Protein AF-A0A822GQZ0-F1 (afdb_monomer)

Nearest PDB structures (foldseek):
  7wig-assembly1_R  TM=5.825E-01  e=6.369E-01  Homo sapiens
  8hn1-assembly1_A  TM=5.853E-01  e=6.693E+00  Homo sapiens
  5lbm-assembly1_D  TM=5.606E-01  e=9.905E+00  Escherichia coli O157:H7

Sequence (138 aa):
MVFYCFAIILYPCDGTQWDYTSNLCGFGACYLLFDKVLGTFDWAFNNGLPMVVNALANVALIIRVVRQKRRLQQSLTWRQQRRMTVQLLAISSLYIIAWSPCLIVGLVQILGYPTFLAQIQTDFFLDLIYVVCLFLPW

Structure (mmCIF, N/CA/C/O backbone):
data_AF-A0A822GQZ0-F1
#
_entry.id   AF-A0A822GQZ0-F1
#
loop_
_atom_site.group_PDB
_atom_site.id
_atom_site.type_symbol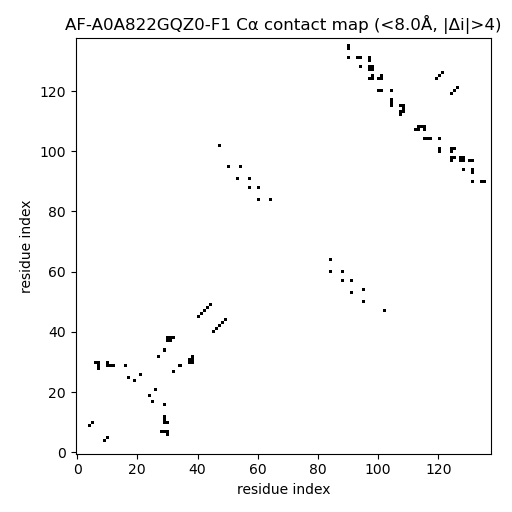
_atom_site.label_atom_id
_atom_site.label_alt_id
_atom_site.label_comp_id
_atom_site.label_asym_id
_atom_site.label_entity_id
_atom_site.label_seq_id
_atom_site.pdbx_PDB_ins_code
_atom_site.Cartn_x
_atom_site.Cartn_y
_atom_site.Cartn_z
_atom_site.occupancy
_atom_site.B_iso_or_equiv
_atom_site.auth_seq_id
_atom_site.auth_comp_id
_atom_site.auth_asym_id
_atom_site.auth_atom_id
_atom_site.pdbx_PDB_model_num
ATOM 1 N N . MET A 1 1 ? -5.867 -11.523 -6.607 1.00 62.81 1 MET A N 1
ATOM 2 C CA . MET A 1 1 ? -5.614 -12.941 -6.969 1.00 62.81 1 MET A CA 1
ATOM 3 C C . MET A 1 1 ? -5.867 -13.217 -8.446 1.00 62.81 1 MET A C 1
ATOM 5 O O . MET A 1 1 ? -4.904 -13.508 -9.131 1.00 62.81 1 MET A O 1
ATOM 9 N N . VAL A 1 2 ? -7.089 -13.050 -8.977 1.00 77.06 2 VAL A N 1
ATOM 10 C CA . VAL A 1 2 ? -7.368 -13.290 -10.416 1.00 77.06 2 VAL A CA 1
ATOM 11 C C . VAL A 1 2 ? -6.493 -12.429 -11.338 1.00 77.06 2 VAL A C 1
ATOM 13 O O . VAL A 1 2 ? -5.910 -12.951 -12.277 1.00 77.06 2 VAL A O 1
ATOM 16 N N . PHE A 1 3 ? -6.319 -11.141 -11.018 1.00 76.94 3 PHE A N 1
ATOM 17 C CA . PHE A 1 3 ? -5.411 -10.243 -11.744 1.00 76.94 3 PHE A CA 1
ATOM 18 C C . PHE A 1 3 ? -3.984 -10.807 -11.858 1.00 76.94 3 PHE A C 1
ATOM 20 O O . PHE A 1 3 ? -3.440 -10.871 -12.953 1.00 76.94 3 PHE A O 1
ATOM 27 N N . TYR A 1 4 ? -3.421 -11.303 -10.753 1.00 75.19 4 TYR A N 1
ATOM 28 C CA . TYR A 1 4 ? -2.075 -11.877 -10.730 1.00 75.19 4 TYR A CA 1
ATOM 29 C C . TYR A 1 4 ? -1.964 -13.159 -11.557 1.00 75.19 4 TYR A C 1
ATOM 31 O O . TYR A 1 4 ? -0.955 -13.351 -12.222 1.00 75.19 4 TYR A O 1
ATOM 39 N N . CYS A 1 5 ? -2.995 -14.013 -11.593 1.00 76.50 5 CYS A N 1
ATOM 40 C CA . CYS A 1 5 ? -2.978 -15.198 -12.457 1.00 76.50 5 CYS A CA 1
ATOM 41 C C . CYS A 1 5 ? -2.841 -14.817 -13.937 1.00 76.50 5 CYS A C 1
ATOM 43 O O . CYS A 1 5 ? -2.054 -15.427 -14.650 1.00 76.50 5 CYS A O 1
ATOM 45 N N . PHE A 1 6 ? -3.561 -13.788 -14.391 1.00 76.00 6 PHE A N 1
ATOM 46 C CA . PHE A 1 6 ? -3.452 -13.313 -15.772 1.00 76.00 6 PHE A CA 1
ATOM 47 C C . PHE A 1 6 ? -2.124 -12.586 -16.017 1.00 76.00 6 PHE A C 1
ATOM 49 O O . PHE A 1 6 ? -1.425 -12.899 -16.976 1.00 76.00 6 PHE A O 1
ATOM 56 N N . ALA A 1 7 ? -1.749 -11.662 -15.134 1.00 74.62 7 ALA A N 1
ATOM 57 C CA . ALA A 1 7 ? -0.563 -10.826 -15.301 1.00 74.62 7 ALA A CA 1
ATOM 58 C C . ALA A 1 7 ? 0.760 -11.607 -15.195 1.00 74.62 7 ALA A C 1
ATOM 60 O O . ALA A 1 7 ? 1.745 -11.208 -15.802 1.00 74.62 7 ALA A O 1
ATOM 61 N N . ILE A 1 8 ? 0.798 -12.715 -14.447 1.00 75.00 8 ILE A N 1
ATOM 62 C CA . ILE A 1 8 ? 2.013 -13.527 -14.277 1.00 75.00 8 ILE A CA 1
ATOM 63 C C . ILE A 1 8 ? 2.106 -14.634 -15.335 1.00 75.00 8 ILE A C 1
ATOM 65 O O . ILE A 1 8 ? 3.195 -14.900 -15.828 1.00 75.00 8 ILE A O 1
ATOM 69 N N . ILE A 1 9 ? 0.991 -15.288 -15.690 1.00 72.19 9 ILE A N 1
ATOM 70 C CA . ILE A 1 9 ? 1.019 -16.463 -16.583 1.00 72.19 9 ILE A CA 1
ATOM 71 C C . ILE A 1 9 ? 0.988 -16.057 -18.060 1.00 72.19 9 ILE A C 1
ATOM 73 O O . ILE A 1 9 ? 1.613 -16.715 -18.887 1.00 72.19 9 ILE A O 1
ATOM 77 N N . LEU A 1 10 ? 0.240 -15.007 -18.410 1.00 70.38 10 LEU A N 1
ATOM 78 C CA . LEU A 1 10 ? -0.000 -14.639 -19.811 1.00 70.38 10 LEU A CA 1
ATOM 79 C C . LEU A 1 10 ? 0.893 -13.500 -20.304 1.00 70.38 10 LEU A C 1
ATOM 81 O O . LEU 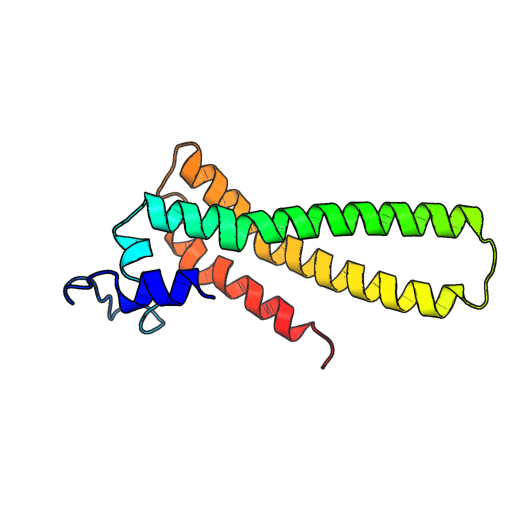A 1 10 ? 0.953 -13.269 -21.510 1.00 70.38 10 LEU A O 1
ATOM 85 N N . TYR A 1 11 ? 1.564 -12.776 -19.404 1.00 73.62 11 TYR A N 1
ATOM 86 C CA . TYR A 1 11 ? 2.469 -11.709 -19.812 1.00 73.62 11 TYR A CA 1
ATOM 87 C C . TYR A 1 11 ? 3.799 -12.312 -20.293 1.00 73.62 11 TYR A C 1
ATOM 89 O O . TYR A 1 11 ? 4.412 -13.082 -19.550 1.00 73.62 11 TYR A O 1
ATOM 97 N N . PRO A 1 12 ? 4.255 -12.001 -21.519 1.00 70.69 12 PRO A N 1
ATOM 98 C CA . PRO A 1 12 ? 5.454 -12.609 -22.077 1.00 70.69 12 PRO A CA 1
ATOM 99 C C . PRO A 1 12 ? 6.700 -12.166 -21.299 1.00 70.69 12 PRO A C 1
ATOM 101 O O . PRO A 1 12 ? 6.951 -10.976 -21.116 1.00 70.69 12 PRO A O 1
ATOM 104 N N . CYS A 1 13 ? 7.485 -13.145 -20.852 1.00 71.06 13 CYS A N 1
ATOM 105 C CA . CYS A 1 13 ? 8.805 -12.952 -20.263 1.00 71.06 13 CYS A CA 1
ATOM 106 C C . CYS A 1 13 ? 9.842 -13.622 -21.170 1.00 71.06 13 CYS A C 1
ATOM 108 O O . CYS A 1 13 ? 9.922 -14.848 -21.202 1.00 71.06 13 CYS A O 1
ATOM 110 N N . ASP A 1 14 ? 10.679 -12.842 -21.851 1.00 68.31 14 ASP A N 1
ATOM 111 C CA . ASP A 1 14 ? 11.680 -13.371 -22.796 1.00 68.31 14 ASP A CA 1
ATOM 112 C C . ASP A 1 14 ? 12.982 -13.859 -22.119 1.00 68.31 14 ASP A C 1
ATOM 114 O O . ASP A 1 14 ? 14.001 -14.064 -22.775 1.00 68.31 14 ASP A O 1
ATOM 118 N N . GLY A 1 15 ? 12.997 -14.017 -20.790 1.00 66.44 15 GLY A N 1
ATOM 119 C CA . GLY A 1 15 ? 14.142 -14.538 -20.022 1.00 66.44 15 GLY A CA 1
ATOM 120 C C . GLY A 1 15 ? 15.357 -13.603 -19.905 1.00 66.44 15 GLY A C 1
ATOM 121 O O . GLY A 1 15 ? 16.184 -13.782 -19.017 1.00 66.44 15 GLY A O 1
ATOM 122 N N . THR A 1 16 ? 15.443 -12.549 -20.721 1.00 65.75 16 THR A N 1
ATOM 123 C CA . THR A 1 16 ? 16.480 -11.495 -20.652 1.00 65.75 16 THR A CA 1
ATOM 124 C C . THR A 1 16 ? 16.325 -10.551 -19.455 1.00 65.75 16 THR A C 1
ATOM 126 O O . THR A 1 16 ? 17.178 -9.704 -19.211 1.00 65.75 16 THR A O 1
ATOM 129 N N . GLN A 1 17 ? 15.223 -10.688 -18.721 1.00 66.06 17 GLN A N 1
ATOM 130 C CA . GLN A 1 17 ? 14.766 -9.764 -17.680 1.00 66.06 17 GLN A CA 1
ATOM 131 C C . GLN A 1 17 ? 14.911 -10.343 -16.272 1.00 66.06 17 GLN A C 1
ATOM 133 O O . GLN A 1 17 ? 14.429 -9.766 -15.300 1.00 66.06 17 GLN A O 1
ATOM 138 N N . TRP A 1 18 ? 15.536 -11.513 -16.167 1.00 67.88 18 TRP A N 1
ATOM 139 C CA . TRP A 1 18 ? 15.776 -12.175 -14.899 1.00 67.88 18 TRP A CA 1
ATOM 140 C C . TRP A 1 18 ? 17.015 -11.584 -14.242 1.00 67.88 18 TRP A C 1
ATOM 142 O O . TRP A 1 18 ? 18.139 -11.776 -14.704 1.00 67.88 18 TRP A O 1
ATOM 152 N N . ASP A 1 19 ? 16.792 -10.859 -13.153 1.00 66.56 19 ASP A N 1
ATOM 153 C CA . ASP A 1 19 ? 17.866 -10.392 -12.295 1.00 66.56 19 ASP A CA 1
ATOM 154 C C . ASP A 1 19 ? 18.225 -11.476 -11.269 1.00 66.56 19 ASP A C 1
ATOM 156 O O . ASP A 1 19 ? 17.491 -11.734 -10.316 1.00 66.56 19 ASP A O 1
ATOM 160 N N . TYR A 1 20 ? 19.374 -12.117 -11.484 1.00 69.81 20 TYR A N 1
ATOM 161 C CA . TYR A 1 20 ? 19.935 -13.133 -10.590 1.00 69.81 20 TYR A CA 1
ATOM 162 C C . TYR A 1 20 ? 20.720 -12.542 -9.410 1.00 69.81 20 TYR A C 1
ATOM 164 O O . TYR A 1 20 ? 21.223 -13.297 -8.579 1.00 69.81 20 TYR A O 1
ATOM 172 N N . THR A 1 21 ? 20.863 -11.215 -9.344 1.00 70.06 21 THR A N 1
ATOM 173 C CA . THR A 1 21 ? 21.531 -10.516 -8.233 1.00 70.06 21 THR A CA 1
ATOM 174 C C . THR A 1 21 ? 20.560 -10.067 -7.143 1.00 70.06 21 THR A C 1
ATOM 176 O O . THR A 1 21 ? 20.987 -9.706 -6.049 1.00 70.06 21 THR A O 1
ATOM 179 N N . SER A 1 22 ? 19.257 -10.142 -7.418 1.00 65.44 22 SER A N 1
ATOM 180 C CA . SER A 1 22 ? 18.200 -9.870 -6.451 1.00 65.44 22 SER A CA 1
ATOM 181 C C . SER A 1 22 ? 18.169 -10.917 -5.329 1.00 65.44 22 SER A C 1
ATOM 183 O O . SER A 1 22 ? 18.384 -12.109 -5.551 1.00 65.44 22 SER A O 1
ATOM 185 N N . ASN A 1 23 ? 17.828 -10.482 -4.111 1.00 61.09 23 ASN A N 1
ATOM 186 C CA . ASN A 1 23 ? 17.772 -11.345 -2.920 1.00 61.09 23 ASN A CA 1
ATOM 187 C C . ASN A 1 23 ? 16.690 -12.442 -2.994 1.00 61.09 23 ASN A C 1
ATOM 189 O O . ASN A 1 23 ? 16.696 -13.375 -2.191 1.00 61.09 23 ASN A O 1
ATOM 193 N N . LEU A 1 24 ? 15.755 -12.337 -3.942 1.00 62.41 24 LEU A N 1
ATOM 194 C CA . LEU A 1 24 ? 14.633 -13.252 -4.127 1.00 62.41 24 LEU A CA 1
ATOM 195 C C . LEU A 1 24 ? 14.471 -13.605 -5.612 1.00 62.41 24 LEU A C 1
ATOM 197 O O . LEU A 1 24 ? 14.431 -12.730 -6.477 1.00 62.41 24 LEU A O 1
ATOM 201 N N . CYS A 1 25 ? 14.316 -14.897 -5.915 1.00 61.41 25 CYS A N 1
ATOM 202 C CA . CYS A 1 25 ? 13.923 -15.333 -7.255 1.00 61.41 25 CYS A CA 1
ATOM 203 C C . CYS A 1 25 ? 12.499 -14.850 -7.560 1.00 61.41 25 CYS A C 1
ATOM 205 O O . CYS A 1 25 ? 11.570 -15.143 -6.810 1.00 61.41 25 CYS A O 1
ATOM 207 N N . GLY A 1 26 ? 12.327 -14.132 -8.674 1.00 63.06 26 GLY A N 1
ATOM 208 C CA . GLY A 1 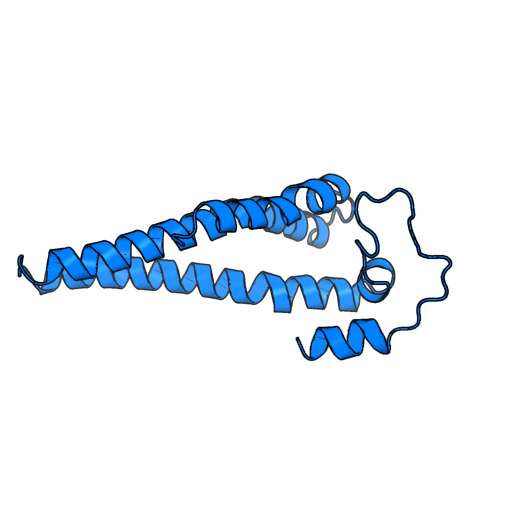26 ? 11.028 -13.586 -9.081 1.00 63.06 26 GLY A CA 1
ATOM 209 C C . GLY A 1 26 ? 10.610 -12.319 -8.329 1.00 63.06 26 GLY A C 1
ATOM 210 O O . GLY A 1 26 ? 9.422 -12.013 -8.289 1.00 63.06 26 GLY A O 1
ATOM 211 N N . PHE A 1 27 ? 11.566 -11.588 -7.745 1.00 59.75 27 PHE A N 1
ATOM 212 C CA . PHE A 1 27 ? 11.316 -10.354 -6.990 1.00 59.75 27 PHE A CA 1
ATOM 213 C C . PHE A 1 27 ? 10.510 -9.300 -7.770 1.00 59.75 27 PHE A C 1
ATOM 215 O O . PHE A 1 27 ? 9.659 -8.623 -7.201 1.00 59.75 27 PHE A O 1
ATOM 222 N N . GLY A 1 28 ? 10.719 -9.207 -9.087 1.00 64.81 28 GLY A N 1
ATOM 223 C CA . GLY A 1 28 ? 9.885 -8.417 -9.988 1.00 64.81 28 GLY A CA 1
ATOM 224 C C . GLY A 1 28 ? 9.203 -9.301 -11.026 1.00 64.81 28 GLY A C 1
ATOM 225 O O . GLY A 1 28 ? 9.871 -9.958 -11.823 1.00 64.81 28 GLY A O 1
ATOM 226 N N . ALA A 1 29 ? 7.869 -9.302 -11.055 1.00 69.25 29 ALA A N 1
ATOM 227 C CA . ALA A 1 29 ? 7.135 -9.880 -12.178 1.00 69.25 29 ALA A CA 1
ATOM 228 C C . ALA A 1 29 ? 7.432 -9.072 -13.457 1.00 69.25 29 ALA A C 1
ATOM 230 O O . ALA A 1 29 ? 7.532 -7.846 -13.403 1.00 69.25 29 ALA A O 1
ATOM 231 N N . CYS A 1 30 ? 7.540 -9.722 -14.621 1.00 73.50 30 CYS A N 1
ATOM 232 C CA . CYS A 1 30 ? 7.930 -9.032 -15.863 1.00 73.50 30 CYS A CA 1
ATOM 233 C C . CYS A 1 30 ? 6.980 -7.880 -16.230 1.00 73.50 30 CYS A C 1
ATOM 235 O O . CYS A 1 30 ? 7.428 -6.832 -16.693 1.00 73.50 30 CYS A O 1
ATOM 237 N N . TYR A 1 31 ? 5.679 -8.032 -15.950 1.00 71.69 31 TYR A N 1
ATOM 238 C CA . TYR A 1 31 ? 4.695 -6.969 -16.173 1.00 71.69 31 TYR A CA 1
ATOM 239 C C . TYR A 1 31 ? 4.962 -5.723 -15.309 1.00 71.69 31 TYR A C 1
ATOM 241 O O . TYR A 1 31 ? 4.643 -4.617 -15.722 1.00 71.69 31 TYR A O 1
ATOM 249 N N . LEU A 1 32 ? 5.558 -5.888 -14.123 1.00 70.25 32 LEU A N 1
ATOM 250 C CA . LEU A 1 32 ? 5.863 -4.809 -13.176 1.00 70.25 32 LEU A CA 1
ATOM 251 C C . LEU A 1 32 ? 7.111 -4.015 -13.591 1.00 70.25 32 LEU A C 1
ATOM 253 O O . LEU A 1 32 ? 7.181 -2.813 -13.347 1.00 70.25 32 LEU A O 1
ATOM 257 N N . LEU A 1 33 ? 8.080 -4.680 -14.225 1.00 67.19 33 LEU A N 1
ATOM 258 C CA . LEU A 1 33 ? 9.346 -4.084 -14.667 1.00 67.19 33 LEU A CA 1
ATOM 259 C C . LEU A 1 33 ? 9.220 -3.349 -16.010 1.00 67.19 33 LEU A C 1
ATOM 261 O O . LEU A 1 33 ? 9.835 -2.299 -16.195 1.00 67.19 33 LEU A O 1
ATOM 265 N N . PHE A 1 34 ? 8.433 -3.891 -16.945 1.00 68.12 34 PHE A N 1
ATOM 266 C CA . PHE A 1 34 ? 8.404 -3.403 -18.330 1.00 68.12 34 PHE A CA 1
ATOM 267 C C . PHE A 1 34 ? 7.139 -2.632 -18.681 1.00 68.12 34 PHE A C 1
ATOM 269 O O . PHE A 1 34 ? 7.202 -1.723 -19.511 1.00 68.12 34 PHE A O 1
ATOM 276 N N . ASP A 1 35 ? 6.018 -2.923 -18.022 1.00 75.81 35 ASP A N 1
ATOM 277 C CA . ASP A 1 35 ? 4.786 -2.175 -18.217 1.00 75.81 35 ASP A CA 1
ATOM 278 C C . ASP A 1 35 ? 4.509 -1.266 -17.017 1.00 75.81 35 ASP A C 1
ATOM 280 O O . ASP A 1 35 ? 3.902 -1.641 -16.011 1.00 75.81 35 ASP A O 1
ATOM 284 N N . LYS A 1 36 ? 4.944 -0.007 -17.147 1.00 73.12 36 LYS A N 1
ATOM 285 C CA . LYS A 1 36 ? 4.696 1.031 -16.137 1.00 73.12 36 LYS A CA 1
ATOM 286 C C . LYS A 1 36 ? 3.206 1.237 -15.871 1.00 73.12 36 LYS A C 1
ATOM 288 O O . LYS A 1 36 ? 2.852 1.642 -14.764 1.00 73.12 36 LYS A O 1
ATOM 293 N N . VAL A 1 37 ? 2.337 0.987 -16.849 1.00 77.12 37 VAL A N 1
ATOM 294 C CA . VAL A 1 37 ? 0.889 1.159 -16.696 1.00 77.12 37 VAL A CA 1
ATOM 295 C C . VAL A 1 37 ? 0.334 0.043 -15.821 1.00 77.12 37 VAL A C 1
ATOM 297 O O . VAL A 1 37 ? -0.353 0.338 -14.842 1.00 77.12 37 VAL A O 1
ATOM 300 N N . LEU A 1 38 ? 0.680 -1.218 -16.102 1.00 76.19 38 LEU A N 1
ATOM 301 C CA . LEU A 1 38 ? 0.247 -2.343 -15.267 1.00 76.19 38 LEU A CA 1
ATOM 302 C C . LEU A 1 38 ? 0.871 -2.297 -13.867 1.00 76.19 38 LEU A C 1
ATOM 304 O O . LEU A 1 38 ? 0.165 -2.551 -12.891 1.00 76.19 38 LEU A O 1
ATOM 308 N N . GLY A 1 39 ? 2.151 -1.935 -13.746 1.00 75.62 39 GLY A N 1
ATOM 309 C CA . GLY A 1 39 ? 2.814 -1.770 -12.449 1.00 75.62 39 GLY A CA 1
ATOM 310 C C . GLY A 1 39 ? 2.162 -0.677 -11.593 1.00 75.62 39 GLY A C 1
ATOM 311 O O . GLY A 1 39 ? 1.869 -0.892 -10.417 1.00 75.62 39 GLY A O 1
ATOM 312 N N . THR A 1 40 ? 1.841 0.472 -12.198 1.00 76.62 40 THR A N 1
ATOM 313 C CA . THR A 1 40 ? 1.136 1.563 -11.500 1.00 76.62 40 THR A CA 1
ATOM 314 C C . THR A 1 40 ? -0.292 1.166 -11.135 1.00 76.62 40 THR A C 1
ATOM 316 O O . THR A 1 40 ? -0.759 1.496 -10.045 1.00 76.62 40 THR A O 1
ATOM 319 N N . PHE A 1 41 ? -0.991 0.439 -12.013 1.00 81.81 41 PHE A N 1
ATOM 320 C CA . PHE A 1 41 ? -2.333 -0.070 -11.734 1.00 81.81 41 PHE A CA 1
ATOM 321 C C . PHE A 1 41 ? -2.327 -1.039 -10.550 1.00 81.81 41 PHE A C 1
ATOM 323 O O . PHE A 1 41 ? -3.147 -0.900 -9.644 1.00 81.81 41 PHE A O 1
ATOM 330 N N . ASP A 1 42 ? -1.381 -1.977 -10.523 1.00 80.06 42 ASP A N 1
ATOM 331 C CA . ASP A 1 42 ? -1.225 -2.926 -9.425 1.00 80.06 42 ASP A CA 1
ATOM 332 C C . ASP A 1 42 ? -0.935 -2.211 -8.098 1.00 80.06 42 ASP A C 1
ATOM 334 O O . ASP A 1 42 ? -1.623 -2.425 -7.097 1.00 80.06 42 ASP A O 1
ATOM 338 N N . TRP A 1 43 ? 0.017 -1.276 -8.102 1.00 78.12 43 TRP A N 1
ATOM 339 C CA . TRP A 1 43 ? 0.331 -0.473 -6.925 1.00 78.12 43 TRP A CA 1
ATOM 340 C C . TRP A 1 43 ? -0.869 0.362 -6.450 1.00 78.12 43 TRP A C 1
ATOM 342 O O . TRP A 1 43 ? -1.187 0.364 -5.262 1.00 78.12 43 TRP A O 1
ATOM 352 N N . ALA A 1 44 ? -1.596 1.023 -7.352 1.00 79.88 44 ALA A N 1
ATOM 353 C CA . ALA A 1 44 ? -2.714 1.889 -6.982 1.00 79.88 44 ALA A CA 1
ATOM 354 C C . ALA A 1 44 ? -3.952 1.104 -6.514 1.00 79.88 44 ALA A C 1
ATOM 356 O O . ALA A 1 44 ? -4.551 1.440 -5.488 1.00 79.88 44 ALA A O 1
ATOM 357 N N . PHE A 1 45 ? -4.346 0.058 -7.244 1.00 82.62 45 PHE A N 1
ATOM 358 C CA . PHE A 1 45 ? -5.588 -0.671 -6.980 1.00 82.62 45 PHE A CA 1
ATOM 359 C C . PHE A 1 45 ? -5.410 -1.833 -6.011 1.00 82.62 45 PHE A C 1
ATOM 361 O O . PHE A 1 45 ? -6.243 -1.991 -5.121 1.00 82.62 45 PHE A O 1
ATOM 368 N N . ASN A 1 46 ? -4.359 -2.644 -6.151 1.00 81.06 46 ASN A N 1
ATOM 369 C CA . ASN A 1 46 ? -4.178 -3.796 -5.267 1.00 81.06 46 ASN A CA 1
ATOM 370 C C . ASN A 1 46 ? -3.517 -3.405 -3.941 1.00 81.06 46 ASN A C 1
ATOM 372 O O . ASN A 1 46 ? -3.854 -4.003 -2.925 1.00 81.06 46 ASN A O 1
ATOM 376 N N . ASN A 1 47 ? -2.652 -2.384 -3.913 1.00 76.69 47 ASN A N 1
ATOM 377 C CA . ASN A 1 47 ? -2.002 -1.937 -2.672 1.00 76.69 47 ASN A CA 1
ATOM 378 C C . ASN A 1 47 ? -2.599 -0.634 -2.109 1.00 76.69 47 ASN A C 1
ATOM 380 O O . ASN A 1 47 ? -2.928 -0.561 -0.921 1.00 76.69 47 ASN A O 1
ATOM 384 N N . GLY A 1 48 ? -2.810 0.383 -2.948 1.00 79.38 48 GLY A N 1
ATOM 385 C CA . GLY A 1 48 ? -3.313 1.691 -2.519 1.00 79.38 48 GLY A CA 1
ATOM 386 C C . GLY A 1 48 ? -4.760 1.662 -2.014 1.00 79.38 48 GLY A C 1
ATOM 387 O O . GLY A 1 48 ? -5.054 2.181 -0.934 1.00 79.38 48 GLY A O 1
ATOM 388 N N . LEU A 1 49 ? -5.673 1.023 -2.751 1.00 82.94 49 LEU A N 1
ATOM 389 C CA . LEU A 1 49 ? -7.098 0.999 -2.400 1.00 82.94 49 LEU A CA 1
ATOM 390 C C . LEU A 1 49 ? -7.364 0.324 -1.040 1.00 82.94 49 LEU A C 1
ATOM 392 O O . LEU A 1 49 ? -8.023 0.955 -0.204 1.00 82.94 49 LEU A O 1
ATOM 396 N N . PRO A 1 50 ? -6.843 -0.886 -0.737 1.00 81.31 50 PRO A N 1
ATOM 397 C CA . PRO A 1 50 ? -7.034 -1.499 0.578 1.00 81.31 50 PRO A CA 1
ATOM 398 C C . PRO A 1 50 ? -6.477 -0.645 1.713 1.00 81.31 50 PRO A C 1
ATOM 400 O O . PRO A 1 50 ? -7.063 -0.601 2.794 1.00 81.31 50 PRO A O 1
ATOM 403 N N . MET A 1 51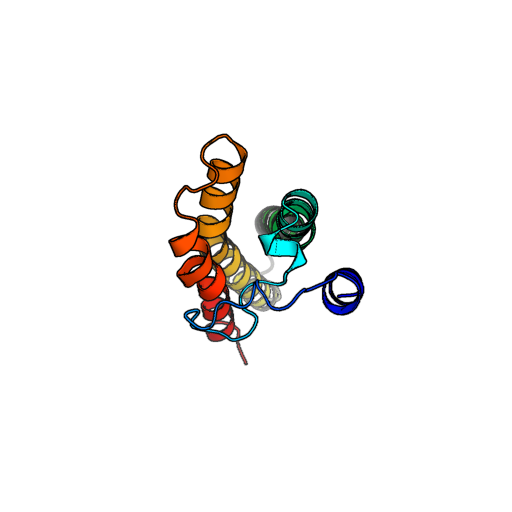 ? -5.382 0.076 1.473 1.00 77.44 51 MET A N 1
ATOM 404 C CA . MET A 1 51 ? -4.802 0.960 2.474 1.00 77.44 51 MET A CA 1
ATOM 405 C C . MET A 1 51 ? -5.696 2.165 2.777 1.00 77.44 51 MET A C 1
ATOM 407 O O . MET A 1 51 ? -5.909 2.481 3.950 1.00 77.44 51 MET A O 1
ATOM 411 N N . VAL A 1 52 ? -6.268 2.805 1.753 1.00 82.75 52 VAL A N 1
ATOM 412 C CA . VAL A 1 52 ? -7.237 3.900 1.939 1.00 82.75 52 VAL A CA 1
ATOM 413 C C . VAL A 1 52 ? -8.474 3.399 2.685 1.00 82.75 52 VAL A C 1
ATOM 415 O O . VAL A 1 52 ? -8.934 4.048 3.627 1.00 82.75 52 VAL A O 1
ATOM 418 N N . VAL A 1 53 ? -8.982 2.219 2.323 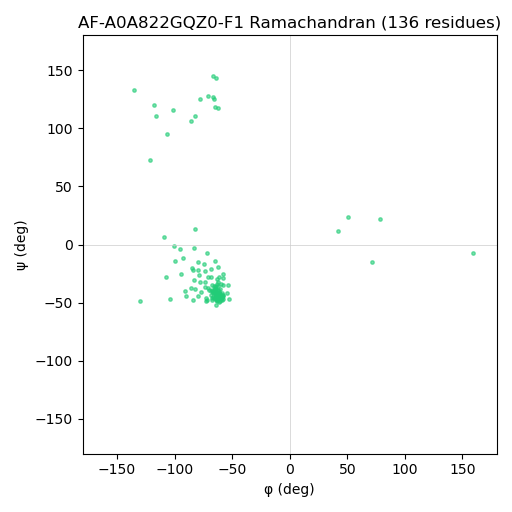1.00 86.56 53 VAL A N 1
ATOM 419 C CA . VAL A 1 53 ? -10.111 1.589 3.021 1.00 86.56 53 VAL A CA 1
ATOM 420 C C . VAL A 1 53 ? -9.763 1.315 4.484 1.00 86.56 53 VAL A C 1
ATOM 422 O O . VAL A 1 53 ? -10.555 1.660 5.362 1.00 86.56 53 VAL A O 1
ATOM 425 N N . ASN A 1 54 ? -8.572 0.780 4.771 1.00 82.25 54 ASN A N 1
ATOM 426 C CA . ASN A 1 54 ? -8.102 0.582 6.142 1.00 82.25 54 ASN A CA 1
ATOM 427 C C . ASN A 1 54 ? -8.026 1.909 6.902 1.00 82.25 54 ASN A C 1
ATOM 429 O O . ASN A 1 54 ? -8.542 2.006 8.016 1.00 82.25 54 ASN A O 1
ATOM 433 N N . ALA A 1 55 ? -7.447 2.959 6.318 1.00 80.31 55 ALA A N 1
ATOM 434 C CA . ALA A 1 55 ? -7.366 4.269 6.960 1.00 80.31 55 ALA A CA 1
ATOM 435 C C . ALA A 1 55 ? -8.762 4.818 7.316 1.00 80.31 55 ALA A C 1
ATOM 437 O O . ALA A 1 55 ? -9.004 5.209 8.463 1.00 80.31 55 ALA A O 1
ATOM 438 N N . LEU A 1 56 ? -9.713 4.764 6.378 1.00 86.44 56 LEU A N 1
ATOM 439 C CA . LEU A 1 56 ? -11.097 5.195 6.606 1.00 86.44 56 LEU A CA 1
ATOM 440 C C . LEU A 1 56 ? -11.807 4.338 7.663 1.00 86.44 56 LEU A C 1
ATOM 442 O O . LEU A 1 56 ? -12.499 4.877 8.531 1.00 86.44 56 LEU A O 1
ATOM 446 N N . ALA A 1 57 ? -11.611 3.018 7.633 1.00 83.19 57 ALA A N 1
ATOM 447 C CA . ALA A 1 57 ? -12.178 2.098 8.612 1.00 83.19 57 ALA A CA 1
ATOM 448 C C . ALA A 1 57 ? -11.674 2.399 10.032 1.00 83.19 57 ALA A C 1
ATOM 450 O O . ALA A 1 57 ? -12.472 2.402 10.972 1.00 83.19 57 ALA A O 1
ATOM 451 N N . ASN A 1 58 ? -10.391 2.739 10.199 1.00 80.62 58 ASN A N 1
ATOM 452 C CA . ASN A 1 58 ? -9.852 3.155 11.498 1.00 80.62 58 ASN A CA 1
ATOM 453 C C . ASN A 1 58 ? -10.465 4.444 12.003 1.00 80.62 58 ASN A C 1
ATOM 455 O O . ASN A 1 58 ? -10.887 4.506 13.157 1.00 80.62 58 ASN A O 1
ATOM 459 N N . VAL A 1 59 ? -10.548 5.464 11.149 1.00 82.50 59 VAL A N 1
ATOM 460 C CA . VAL A 1 59 ? -11.171 6.738 11.525 1.00 82.50 59 VAL A CA 1
ATOM 461 C C . VAL A 1 59 ? -12.624 6.500 11.946 1.00 82.50 59 VAL A C 1
ATOM 463 O O . VAL A 1 59 ? -13.051 6.967 13.005 1.00 82.50 59 VAL A O 1
ATOM 466 N N . ALA A 1 60 ? -13.370 5.698 11.181 1.00 85.31 60 ALA A N 1
ATOM 467 C CA . ALA A 1 60 ? -14.740 5.328 11.516 1.00 85.31 60 ALA A CA 1
ATOM 468 C C . ALA A 1 60 ? -14.835 4.559 12.848 1.00 85.31 60 ALA A C 1
ATOM 470 O O . ALA A 1 60 ? -15.730 4.843 13.652 1.00 85.31 60 ALA A O 1
ATOM 471 N N . LEU A 1 61 ? -13.915 3.627 13.117 1.00 79.06 61 LEU A N 1
ATOM 472 C CA . LEU A 1 61 ? -13.838 2.884 14.378 1.00 79.06 61 LEU A CA 1
ATOM 473 C C . LEU A 1 61 ? -13.561 3.811 15.566 1.00 79.06 61 LEU A C 1
ATOM 475 O O . LEU A 1 61 ? -14.286 3.741 16.558 1.00 79.06 61 LEU A O 1
ATOM 479 N N . ILE A 1 62 ? -12.597 4.730 15.461 1.00 79.69 62 ILE A N 1
ATOM 480 C CA . ILE A 1 62 ? -12.296 5.714 16.516 1.00 79.69 62 ILE A CA 1
ATOM 481 C C . ILE A 1 62 ? -13.535 6.560 16.817 1.00 79.69 62 ILE A C 1
ATOM 483 O O . ILE A 1 62 ? -13.928 6.701 17.980 1.00 79.69 62 ILE A O 1
ATOM 487 N N . ILE A 1 63 ? -14.202 7.075 15.779 1.00 82.50 63 ILE A N 1
ATOM 488 C CA . ILE A 1 63 ? -15.424 7.873 15.936 1.00 82.50 63 ILE A CA 1
ATOM 489 C C . ILE A 1 63 ? -16.517 7.052 16.628 1.00 82.50 63 ILE A C 1
ATOM 491 O O . ILE A 1 63 ? -17.161 7.550 17.559 1.00 82.50 63 ILE A O 1
ATOM 495 N N . ARG A 1 64 ? -16.726 5.795 16.213 1.00 82.00 64 ARG A N 1
ATOM 496 C CA . ARG A 1 64 ? -17.708 4.894 16.835 1.00 82.00 64 ARG A CA 1
ATOM 497 C C . ARG A 1 64 ? -17.392 4.659 18.306 1.00 82.00 64 ARG A C 1
ATOM 499 O O . ARG A 1 64 ? -18.286 4.824 19.128 1.00 82.00 64 ARG A O 1
ATOM 506 N N . VAL A 1 65 ? -16.139 4.386 18.659 1.00 73.19 65 VAL A N 1
ATOM 507 C CA . VAL A 1 65 ? -15.702 4.161 20.049 1.00 73.19 65 VAL A CA 1
ATOM 508 C C . VAL A 1 65 ? -15.930 5.393 20.914 1.00 73.19 65 VAL A C 1
ATOM 510 O O . VAL A 1 65 ? -16.464 5.277 22.017 1.00 73.19 65 VAL A O 1
ATOM 513 N N . VAL A 1 66 ? -15.573 6.581 20.421 1.00 79.44 66 VAL A N 1
ATOM 514 C CA . VAL A 1 66 ? -15.779 7.841 21.152 1.00 79.44 66 VAL A CA 1
ATOM 515 C C . VAL A 1 66 ? -17.272 8.114 21.347 1.00 79.44 66 VAL A C 1
ATOM 517 O O . VAL A 1 66 ? -17.695 8.459 22.454 1.00 79.44 66 VAL A O 1
ATOM 520 N N . ARG A 1 67 ? -18.092 7.916 20.306 1.00 79.62 67 ARG A N 1
ATOM 521 C CA . ARG A 1 67 ? -19.554 8.078 20.388 1.00 79.62 67 ARG A CA 1
ATOM 522 C C . ARG A 1 67 ? -20.195 7.055 21.324 1.00 79.62 67 ARG A C 1
ATOM 524 O O . ARG A 1 67 ? -21.061 7.421 22.114 1.00 79.62 67 ARG A O 1
ATOM 531 N N . GLN A 1 68 ? -19.757 5.802 21.273 1.00 73.00 68 GLN A N 1
ATOM 532 C CA . GLN A 1 68 ? -20.280 4.711 22.091 1.00 73.00 68 GLN A CA 1
ATOM 533 C C . GLN A 1 68 ? -19.891 4.881 23.565 1.00 73.00 68 GLN A C 1
ATOM 535 O O . GLN A 1 68 ? -20.745 4.725 24.436 1.00 73.00 68 GLN A O 1
ATOM 540 N N . LYS A 1 69 ? -18.659 5.333 23.846 1.00 70.25 69 LYS A N 1
ATOM 541 C CA . LYS A 1 69 ? -18.215 5.733 25.192 1.00 70.25 69 LYS A CA 1
ATOM 542 C C . LYS A 1 69 ? -19.080 6.858 25.765 1.00 70.25 69 LYS A C 1
ATOM 544 O O . LYS A 1 69 ? -19.418 6.818 26.943 1.00 70.25 69 LYS A O 1
ATOM 549 N N . ARG A 1 70 ? -19.441 7.851 24.940 1.00 73.38 70 ARG A N 1
ATOM 550 C CA . ARG A 1 70 ? -20.320 8.960 25.350 1.00 73.38 70 ARG A CA 1
ATOM 551 C C . ARG A 1 70 ? -21.774 8.526 25.553 1.00 73.38 70 ARG A C 1
ATOM 553 O O . ARG A 1 70 ? -22.411 9.041 26.460 1.00 73.38 70 ARG A O 1
ATOM 560 N N . ARG A 1 71 ? -22.298 7.608 24.729 1.00 72.12 71 ARG A N 1
ATOM 561 C CA . ARG A 1 71 ? -23.703 7.167 24.807 1.00 72.12 71 ARG A CA 1
ATOM 562 C C . ARG A 1 71 ? -23.991 6.193 25.943 1.00 72.12 71 ARG A C 1
ATOM 564 O O . ARG A 1 71 ? -25.070 6.281 26.509 1.00 72.12 71 ARG A O 1
ATOM 571 N N . LEU A 1 72 ? -23.105 5.231 26.215 1.00 65.88 72 LEU A N 1
ATOM 572 C CA . LEU A 1 72 ? -23.530 4.048 26.967 1.00 65.88 72 LEU A CA 1
ATOM 573 C C . LEU A 1 72 ? -23.299 4.084 28.477 1.00 65.88 72 LEU A C 1
ATOM 575 O O . LEU A 1 72 ? -24.040 3.374 29.131 1.00 65.88 72 LEU A O 1
ATOM 579 N N . GLN A 1 73 ? -22.345 4.832 29.054 1.00 64.44 73 GLN A N 1
ATOM 580 C CA . GLN A 1 73 ? -22.053 4.851 30.517 1.00 64.44 73 GLN A CA 1
ATOM 581 C C . GLN A 1 73 ? -22.050 3.471 31.251 1.00 64.44 73 GLN A C 1
ATOM 583 O O . GLN A 1 73 ? -21.981 3.417 32.474 1.00 64.44 73 GLN A O 1
ATOM 588 N N . GLN A 1 74 ? -22.076 2.341 30.537 1.00 56.88 74 GLN A N 1
ATOM 589 C CA . GLN A 1 74 ? -22.251 0.995 31.078 1.00 56.88 74 GLN A CA 1
ATOM 590 C C . GLN A 1 74 ? -20.891 0.303 31.133 1.00 56.88 74 GLN A C 1
ATOM 592 O O . GLN A 1 74 ? -20.241 0.072 30.114 1.00 56.88 74 GLN A O 1
ATOM 597 N N . SER A 1 75 ? -20.441 0.000 32.348 1.00 58.38 75 SER A N 1
ATOM 598 C CA . SER A 1 75 ? -19.073 -0.435 32.653 1.00 58.38 75 SER A CA 1
ATOM 599 C C . SER A 1 75 ? -18.791 -1.916 32.360 1.00 58.38 75 SER A C 1
ATOM 601 O O . SER A 1 75 ? -17.632 -2.280 32.157 1.00 58.38 75 SER A O 1
ATOM 603 N N . LEU A 1 76 ? -19.823 -2.767 32.306 1.00 57.12 76 LEU A N 1
ATOM 604 C CA . LEU A 1 76 ? -19.666 -4.229 32.316 1.00 57.12 76 LEU A CA 1
ATOM 605 C C . LEU A 1 76 ? -19.384 -4.842 30.929 1.00 57.12 76 LEU A C 1
ATOM 607 O O . LEU A 1 76 ? -18.406 -5.572 30.784 1.00 57.12 76 LEU A O 1
ATOM 611 N N . THR A 1 77 ? -20.133 -4.493 29.876 1.00 61.81 77 THR A N 1
ATOM 612 C CA . THR A 1 77 ? -19.864 -4.938 28.483 1.00 61.81 77 THR A CA 1
ATOM 613 C C . THR A 1 77 ? -18.750 -4.140 27.791 1.00 61.81 77 THR A C 1
ATOM 615 O O . THR A 1 77 ? -18.174 -4.581 26.792 1.00 61.81 77 THR A O 1
ATOM 618 N N . TRP A 1 78 ? -18.379 -2.983 28.351 1.00 64.25 78 TRP A N 1
ATOM 619 C CA . TRP A 1 78 ? -17.332 -2.103 27.827 1.00 64.25 78 TRP A CA 1
ATOM 620 C C . TRP A 1 78 ? -15.943 -2.743 27.839 1.00 64.25 78 TRP A C 1
ATOM 622 O O . TRP A 1 78 ? -15.158 -2.516 26.923 1.00 64.25 78 TRP A O 1
ATOM 632 N N . ARG A 1 79 ? -15.617 -3.562 28.844 1.00 67.56 79 ARG A N 1
ATOM 633 C CA . ARG A 1 79 ? -14.262 -4.123 28.990 1.00 67.56 79 ARG A CA 1
ATOM 634 C C . ARG A 1 79 ? -13.903 -5.074 27.840 1.00 67.56 79 ARG A C 1
ATOM 636 O O . ARG A 1 79 ? -12.779 -5.032 27.344 1.00 67.56 79 ARG A O 1
ATOM 643 N N . GLN A 1 80 ? -14.869 -5.869 27.381 1.00 67.75 80 GLN A N 1
ATOM 644 C CA . GLN A 1 80 ? -14.692 -6.854 26.309 1.00 67.75 80 GLN A CA 1
ATOM 645 C C . GLN A 1 80 ? -14.717 -6.192 24.920 1.00 67.75 80 GLN A C 1
ATOM 647 O O . GLN A 1 80 ? -13.815 -6.421 24.115 1.00 67.75 80 GLN A O 1
ATOM 652 N N . GLN A 1 81 ? -15.664 -5.273 24.681 1.00 70.62 81 GLN A N 1
ATOM 653 C CA . GLN A 1 81 ? -15.727 -4.460 23.453 1.00 70.62 81 GLN A CA 1
ATOM 654 C C . GLN A 1 81 ? -14.492 -3.556 23.291 1.00 70.62 81 GLN A C 1
ATOM 656 O O . GLN A 1 81 ? -13.940 -3.435 22.194 1.00 70.62 81 GLN A O 1
ATOM 661 N N . ARG A 1 82 ? -13.992 -2.966 24.387 1.00 74.94 82 ARG A N 1
ATOM 662 C CA . ARG A 1 82 ? -12.767 -2.154 24.385 1.00 74.94 82 ARG A CA 1
ATOM 663 C C . ARG A 1 82 ? -11.539 -2.990 24.045 1.00 74.94 82 ARG A C 1
ATOM 665 O O . ARG A 1 82 ? -10.697 -2.498 23.308 1.00 74.94 82 ARG A O 1
ATOM 672 N N . ARG A 1 83 ? -11.428 -4.228 24.540 1.00 77.44 83 ARG A N 1
ATOM 673 C CA . ARG A 1 83 ? -10.276 -5.096 24.239 1.00 77.44 83 ARG A CA 1
ATOM 674 C C . ARG A 1 83 ? -10.199 -5.431 22.748 1.00 77.44 83 ARG A C 1
ATOM 676 O O . ARG A 1 83 ? -9.149 -5.202 22.158 1.00 77.44 83 ARG A O 1
ATOM 683 N N . MET A 1 84 ? -11.308 -5.858 22.137 1.00 76.00 84 MET A N 1
ATOM 684 C CA . MET A 1 84 ? -11.351 -6.116 20.688 1.00 76.00 84 MET A CA 1
ATOM 685 C C . MET A 1 84 ? -11.069 -4.852 19.876 1.00 76.00 84 MET A C 1
ATOM 687 O O . MET A 1 84 ? -10.308 -4.889 18.916 1.00 76.00 84 MET A O 1
ATOM 691 N N . THR A 1 85 ? -11.633 -3.711 20.283 1.00 77.00 85 THR A N 1
ATOM 692 C CA . THR A 1 85 ? -11.413 -2.464 19.545 1.00 77.00 85 THR A CA 1
ATOM 693 C C . THR A 1 85 ? -9.972 -1.967 19.662 1.00 77.00 85 THR A C 1
ATOM 695 O O . THR A 1 85 ? -9.410 -1.504 18.678 1.00 77.00 85 THR A O 1
ATOM 698 N N . VAL A 1 86 ? -9.352 -2.076 20.841 1.00 78.94 86 VAL A N 1
ATOM 699 C CA . VAL A 1 86 ? -7.937 -1.722 21.039 1.00 78.94 86 VAL A CA 1
ATOM 7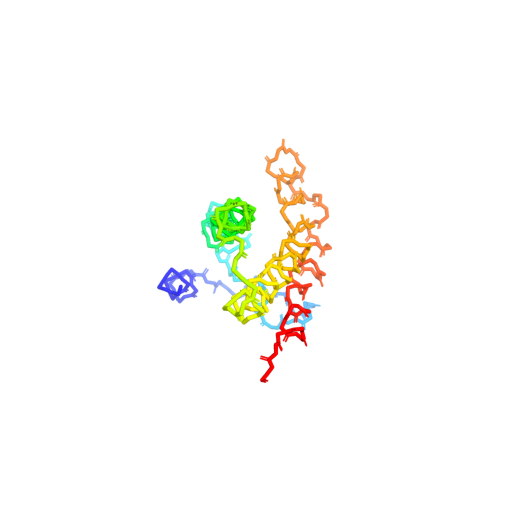00 C C . VAL A 1 86 ? -7.032 -2.645 20.227 1.00 78.94 86 VAL A C 1
ATOM 702 O O . VAL A 1 86 ? -6.076 -2.156 19.640 1.00 78.94 86 VAL A O 1
ATOM 705 N N . GLN A 1 87 ? -7.344 -3.942 20.139 1.00 80.44 87 GLN A N 1
ATOM 706 C CA . GLN A 1 87 ? -6.602 -4.874 19.283 1.00 80.44 87 GLN A CA 1
ATOM 707 C C . GLN A 1 87 ? -6.719 -4.505 17.799 1.00 80.44 87 GLN A C 1
ATOM 709 O O . GLN A 1 87 ? -5.698 -4.390 17.130 1.00 80.44 87 GLN A O 1
ATOM 714 N N . LEU A 1 88 ? -7.932 -4.242 17.302 1.00 78.25 88 LEU A N 1
ATOM 715 C CA . LEU A 1 88 ? -8.159 -3.783 15.924 1.00 78.25 88 LEU A CA 1
ATOM 716 C C . LEU A 1 88 ? -7.420 -2.472 15.621 1.00 78.25 88 LEU A C 1
ATOM 718 O O . LEU A 1 88 ? -6.754 -2.360 14.594 1.00 78.25 88 LEU A O 1
ATOM 722 N N . LEU A 1 89 ? -7.487 -1.503 16.538 1.00 78.88 89 LEU A N 1
ATOM 723 C CA . LEU A 1 89 ? -6.774 -0.230 16.424 1.00 78.88 89 LEU A CA 1
ATOM 724 C C . LEU A 1 89 ? -5.258 -0.409 16.430 1.00 78.88 89 LEU A C 1
ATOM 726 O O . LEU A 1 89 ? -4.576 0.241 15.645 1.00 78.88 89 LEU A O 1
ATOM 730 N N . ALA A 1 90 ? -4.727 -1.274 17.294 1.00 82.38 90 ALA A N 1
ATOM 731 C CA . ALA A 1 90 ? -3.298 -1.552 17.361 1.00 82.38 90 ALA A CA 1
ATOM 732 C C . ALA A 1 90 ? -2.800 -2.201 16.063 1.00 82.38 90 ALA A C 1
ATOM 734 O O . ALA A 1 90 ? -1.877 -1.673 15.446 1.00 82.38 90 ALA A O 1
ATOM 735 N N . ILE A 1 91 ? -3.454 -3.277 15.606 1.00 81.69 91 ILE A N 1
ATOM 736 C CA . ILE A 1 91 ? -3.092 -3.979 14.363 1.00 81.69 91 ILE A CA 1
ATOM 737 C C . ILE A 1 91 ? -3.148 -3.016 13.183 1.00 81.69 91 ILE A C 1
ATOM 739 O O . ILE A 1 91 ? -2.228 -2.964 12.369 1.00 81.69 91 ILE A O 1
ATOM 743 N N . SER A 1 92 ? -4.197 -2.202 13.099 1.00 80.94 92 SER A N 1
ATOM 744 C CA . SER A 1 92 ? -4.311 -1.334 11.945 1.00 80.94 92 SER A CA 1
ATOM 745 C C . SER A 1 92 ? -3.433 -0.086 12.008 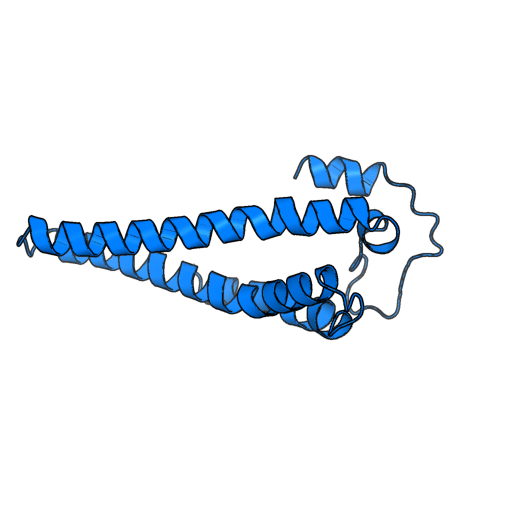1.00 80.94 92 SER A C 1
ATOM 747 O O . SER A 1 92 ? -3.051 0.417 10.954 1.00 80.94 92 SER A O 1
ATOM 749 N N . SER A 1 93 ? -3.074 0.397 13.199 1.00 80.75 93 SER A N 1
ATOM 750 C CA . SER A 1 93 ? -2.064 1.453 13.344 1.00 80.75 93 SER A CA 1
ATOM 751 C C . SER A 1 93 ? -0.689 0.939 12.926 1.00 80.75 93 SER A C 1
ATOM 753 O O . SER A 1 93 ? 0.016 1.631 12.198 1.00 80.75 93 SER A O 1
ATOM 755 N N . LEU A 1 94 ? -0.338 -0.294 13.311 1.00 83.44 94 LEU A N 1
ATOM 756 C CA . LEU A 1 94 ? 0.880 -0.967 12.847 1.00 83.44 94 LEU A CA 1
ATOM 757 C C . LEU A 1 94 ? 0.896 -1.098 11.321 1.00 83.44 94 LEU A C 1
ATOM 759 O O . LEU A 1 94 ? 1.904 -0.782 10.699 1.00 83.44 94 LEU A O 1
ATOM 763 N N . TYR A 1 95 ? -0.234 -1.477 10.717 1.00 81.06 95 TYR A N 1
ATOM 764 C CA . TYR A 1 95 ? -0.361 -1.568 9.262 1.00 81.06 95 TYR A CA 1
ATOM 765 C C . TYR A 1 95 ? -0.130 -0.216 8.570 1.00 81.06 95 TYR A C 1
ATOM 767 O O . TYR A 1 95 ? 0.600 -0.142 7.586 1.00 81.06 95 TYR A O 1
ATOM 775 N N . ILE A 1 96 ? -0.709 0.869 9.098 1.00 80.12 96 ILE A N 1
ATOM 776 C CA . ILE A 1 96 ? -0.514 2.225 8.557 1.00 80.12 96 ILE A CA 1
ATOM 777 C C . ILE A 1 96 ? 0.949 2.658 8.689 1.00 80.12 96 ILE A C 1
ATOM 779 O O . ILE A 1 96 ? 1.509 3.186 7.731 1.00 80.12 96 ILE A O 1
ATOM 783 N N . ILE A 1 97 ? 1.574 2.424 9.846 1.00 84.56 97 ILE A N 1
ATOM 784 C CA . ILE A 1 97 ? 2.980 2.775 10.084 1.00 84.56 97 ILE A CA 1
ATOM 785 C C . ILE A 1 97 ? 3.889 2.011 9.121 1.00 84.56 97 ILE A C 1
ATOM 787 O O . ILE A 1 97 ? 4.734 2.640 8.493 1.00 84.56 97 ILE A O 1
ATOM 791 N N . ALA A 1 98 ? 3.681 0.702 8.953 1.00 83.06 98 ALA A N 1
ATOM 792 C CA . ALA A 1 98 ? 4.494 -0.131 8.069 1.00 83.06 98 ALA A CA 1
ATOM 793 C C . ALA A 1 98 ? 4.356 0.268 6.589 1.00 83.06 98 ALA A C 1
ATOM 795 O O . ALA A 1 98 ? 5.345 0.300 5.866 1.00 83.06 98 ALA A O 1
ATOM 796 N N . TRP A 1 99 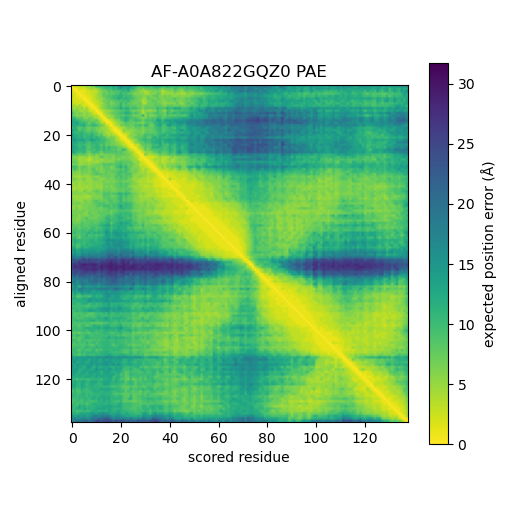? 3.152 0.631 6.139 1.00 79.44 99 TRP A N 1
ATOM 797 C CA . TRP A 1 99 ? 2.922 1.016 4.744 1.00 79.44 99 TRP A CA 1
ATOM 798 C C . TRP A 1 99 ? 3.230 2.480 4.420 1.00 79.44 99 TRP A C 1
ATOM 800 O O . TRP A 1 99 ? 3.449 2.820 3.255 1.00 79.44 99 TRP A O 1
ATOM 810 N N . SER A 1 100 ? 3.233 3.364 5.421 1.00 80.44 100 SER A N 1
ATOM 811 C CA . SER A 1 100 ? 3.430 4.802 5.206 1.00 80.44 100 SER A CA 1
ATOM 812 C C . SER A 1 100 ? 4.707 5.169 4.430 1.00 80.44 100 SER A C 1
ATOM 814 O O . SER A 1 100 ? 4.589 5.996 3.523 1.00 80.44 100 SER A O 1
ATOM 816 N N . PRO A 1 101 ? 5.889 4.554 4.659 1.00 83.81 101 PRO A N 1
ATOM 817 C CA . PRO A 1 101 ? 7.096 4.886 3.906 1.00 83.81 101 PRO A CA 1
ATOM 818 C C . PRO A 1 101 ? 6.950 4.515 2.427 1.00 83.81 101 PRO A C 1
ATOM 820 O O . PRO A 1 101 ? 7.292 5.309 1.554 1.00 83.81 101 PRO A O 1
ATOM 823 N N . CYS A 1 102 ? 6.361 3.348 2.144 1.00 81.12 102 CYS A N 1
ATOM 824 C CA . CYS A 1 102 ? 6.126 2.868 0.784 1.00 81.12 102 CYS A CA 1
ATOM 825 C C . CYS A 1 102 ? 5.172 3.795 0.012 1.00 81.12 102 CYS A C 1
ATOM 827 O O . CYS A 1 102 ? 5.438 4.138 -1.140 1.00 81.12 102 CYS A O 1
ATOM 829 N N . LEU A 1 103 ? 4.097 4.270 0.652 1.00 78.75 103 LEU A N 1
ATOM 830 C CA . LEU A 1 103 ? 3.178 5.223 0.023 1.00 78.75 103 LEU A CA 1
ATOM 831 C C . LEU A 1 103 ? 3.814 6.583 -0.247 1.00 78.75 103 LEU A C 1
ATOM 833 O O . LEU A 1 103 ? 3.606 7.141 -1.322 1.00 78.75 103 LEU A O 1
ATOM 837 N N . ILE A 1 104 ? 4.543 7.134 0.726 1.00 83.56 104 ILE A N 1
ATOM 838 C CA . ILE A 1 104 ? 5.168 8.454 0.578 1.00 83.56 104 ILE A CA 1
ATOM 839 C C . ILE A 1 104 ? 6.146 8.423 -0.595 1.00 83.56 104 ILE A C 1
ATOM 841 O O . ILE A 1 104 ? 6.105 9.310 -1.446 1.00 83.56 104 ILE A O 1
ATOM 845 N N . VAL A 1 105 ? 6.972 7.378 -0.683 1.00 84.56 105 VAL A N 1
ATOM 846 C CA . VAL A 1 105 ? 7.906 7.217 -1.800 1.00 84.56 105 VAL A CA 1
ATOM 847 C C . VAL A 1 105 ? 7.167 7.023 -3.124 1.00 84.56 105 VAL A C 1
ATOM 849 O O . VAL A 1 105 ? 7.476 7.733 -4.078 1.00 84.56 105 VAL A O 1
ATOM 852 N N . GLY A 1 106 ? 6.148 6.160 -3.180 1.00 79.94 106 GLY A N 1
ATOM 853 C CA . GLY A 1 106 ? 5.365 5.955 -4.404 1.00 79.94 106 GLY A CA 1
ATOM 854 C C . GLY A 1 106 ? 4.658 7.226 -4.897 1.00 79.94 106 GLY A C 1
ATOM 855 O O . GLY A 1 106 ? 4.662 7.518 -6.091 1.00 79.94 106 GLY A O 1
ATOM 856 N N . LEU A 1 107 ? 4.126 8.054 -3.991 1.00 81.62 107 LEU A N 1
ATOM 857 C CA . LEU A 1 107 ? 3.547 9.355 -4.350 1.00 81.62 107 LEU A CA 1
ATOM 858 C C . LEU A 1 107 ? 4.598 10.311 -4.926 1.00 81.62 107 LEU A C 1
ATOM 860 O O . LEU A 1 107 ? 4.336 10.969 -5.932 1.00 81.62 107 LEU A O 1
ATOM 864 N N . VAL A 1 108 ? 5.793 10.372 -4.332 1.00 84.62 108 VAL A N 1
ATOM 865 C CA . VAL A 1 108 ? 6.904 11.197 -4.844 1.00 84.62 108 VAL A CA 1
ATOM 866 C C . VAL A 1 108 ? 7.379 10.704 -6.217 1.00 84.62 108 VAL A C 1
ATOM 868 O O . VAL A 1 108 ? 7.676 11.520 -7.096 1.00 84.62 108 VAL A O 1
ATOM 871 N N . GLN A 1 109 ? 7.386 9.388 -6.436 1.00 82.69 109 GLN A N 1
ATOM 872 C CA . GLN A 1 109 ? 7.725 8.789 -7.727 1.00 82.69 109 GLN A CA 1
ATOM 873 C C . GLN A 1 109 ? 6.731 9.158 -8.829 1.00 82.69 109 GLN A C 1
ATOM 875 O O . GLN A 1 109 ? 7.150 9.452 -9.949 1.00 82.69 109 GLN A O 1
ATOM 880 N N . ILE A 1 110 ? 5.436 9.221 -8.507 1.00 79.50 110 ILE A N 1
ATOM 881 C CA . ILE A 1 110 ? 4.382 9.625 -9.449 1.00 79.50 110 ILE A CA 1
ATOM 882 C C . ILE A 1 110 ? 4.403 11.139 -9.712 1.00 79.50 110 ILE A C 1
ATOM 884 O O . ILE A 1 110 ? 4.149 11.570 -10.835 1.00 79.50 110 ILE A O 1
ATOM 888 N N . LEU A 1 111 ? 4.713 11.955 -8.698 1.00 82.75 111 LEU A N 1
ATOM 889 C CA . LEU A 1 111 ? 4.665 13.420 -8.792 1.00 82.75 111 LEU A CA 1
ATOM 890 C C . LEU A 1 111 ? 5.818 14.043 -9.593 1.00 82.75 111 LEU A C 1
ATOM 892 O O . LEU A 1 111 ? 5.701 15.196 -10.006 1.00 82.75 111 LEU A O 1
ATOM 896 N N . GLY A 1 112 ? 6.912 13.318 -9.831 1.00 82.69 112 GLY A N 1
ATOM 897 C CA . GLY A 1 112 ? 7.977 13.822 -10.704 1.00 82.69 112 GLY A CA 1
ATOM 898 C C . GLY A 1 112 ? 9.357 13.198 -10.536 1.00 82.69 112 GLY A C 1
ATOM 899 O O . GLY A 1 112 ? 10.230 13.482 -11.354 1.00 82.69 112 GLY A O 1
ATOM 900 N N . TYR A 1 113 ? 9.575 12.340 -9.532 1.00 84.00 113 TYR A N 1
ATOM 901 C CA . TYR A 1 113 ? 10.884 11.725 -9.285 1.00 84.00 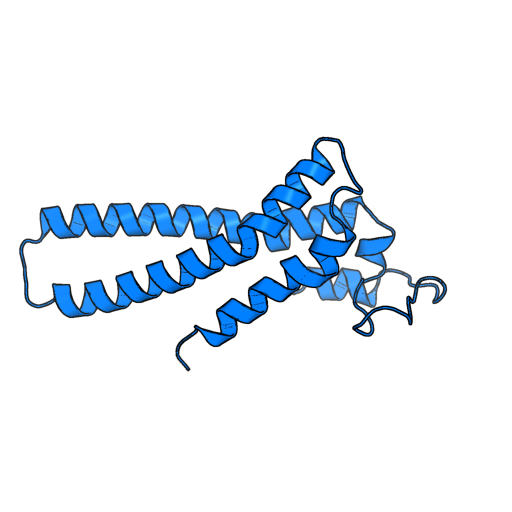113 TYR A CA 1
ATOM 902 C C . TYR A 1 113 ? 10.818 10.193 -9.338 1.00 84.00 113 TYR A C 1
ATOM 904 O O . TYR A 1 113 ? 10.927 9.538 -8.303 1.00 84.00 113 TYR A O 1
ATOM 912 N N . PRO A 1 114 ? 10.671 9.591 -10.533 1.00 75.00 114 PRO A N 1
ATOM 913 C CA . PRO A 1 114 ? 10.346 8.169 -10.690 1.00 75.00 114 PRO A CA 1
ATOM 914 C C . PRO A 1 114 ? 11.400 7.203 -10.130 1.00 75.00 114 PRO A C 1
ATOM 916 O O . PRO A 1 114 ? 11.093 6.045 -9.885 1.00 75.00 114 PRO A O 1
ATOM 919 N N . THR A 1 115 ? 12.638 7.654 -9.918 1.00 77.06 115 THR A N 1
ATOM 920 C CA . THR A 1 115 ? 13.729 6.848 -9.344 1.00 77.06 115 THR A CA 1
ATOM 921 C C . THR A 1 115 ? 13.973 7.124 -7.861 1.00 77.06 115 THR A C 1
ATOM 923 O O . THR A 1 115 ? 14.852 6.510 -7.256 1.00 77.06 115 THR A O 1
ATOM 926 N N . PHE A 1 116 ? 13.221 8.046 -7.251 1.00 79.31 116 PHE A N 1
ATOM 927 C CA . PHE A 1 116 ? 13.426 8.437 -5.862 1.00 79.31 116 PHE A CA 1
ATOM 928 C C . PHE A 1 116 ? 13.195 7.250 -4.929 1.00 79.31 116 PHE A C 1
ATOM 930 O O . PHE A 1 116 ? 12.094 6.709 -4.877 1.00 79.31 116 PHE A O 1
ATOM 937 N N . LEU A 1 117 ? 14.248 6.845 -4.212 1.00 80.44 117 LEU A N 1
ATOM 938 C CA . LEU A 1 117 ? 14.241 5.746 -3.241 1.00 80.44 117 LEU A CA 1
ATOM 939 C C . LEU A 1 117 ? 13.644 4.426 -3.765 1.00 80.44 117 LEU A C 1
ATOM 941 O O . LEU A 1 117 ? 13.222 3.605 -2.960 1.00 80.44 117 LEU A O 1
ATOM 945 N N . ALA A 1 118 ? 13.637 4.190 -5.082 1.00 73.06 118 ALA A N 1
ATOM 946 C CA . ALA A 1 118 ? 13.017 2.998 -5.667 1.00 73.06 118 ALA A CA 1
ATOM 947 C C . ALA A 1 118 ? 13.654 1.697 -5.147 1.00 73.06 118 ALA A C 1
ATOM 949 O O . ALA A 1 118 ? 12.936 0.800 -4.728 1.00 73.06 118 ALA A O 1
ATOM 950 N N . GLN A 1 119 ? 14.989 1.646 -5.068 1.00 73.44 119 GLN A N 1
ATOM 951 C CA . GLN A 1 119 ? 15.729 0.500 -4.518 1.00 73.44 119 GLN A CA 1
ATOM 952 C C . GLN A 1 119 ? 15.443 0.286 -3.025 1.00 73.44 119 GLN A C 1
ATOM 954 O O . GLN A 1 119 ? 15.185 -0.820 -2.578 1.00 73.44 119 GLN A O 1
ATOM 959 N N . ILE A 1 120 ? 15.415 1.362 -2.235 1.00 76.94 120 ILE A N 1
ATOM 960 C CA . ILE A 1 120 ? 15.119 1.263 -0.796 1.00 76.94 120 ILE A CA 1
ATOM 961 C C . ILE A 1 120 ? 13.661 0.839 -0.570 1.00 76.94 120 ILE A C 1
ATOM 963 O O . ILE A 1 120 ? 13.350 0.104 0.366 1.00 76.94 120 ILE A O 1
ATOM 967 N N . GLN A 1 121 ? 12.754 1.289 -1.432 1.00 77.12 121 GLN A N 1
ATOM 968 C CA . GLN A 1 121 ? 11.352 0.917 -1.365 1.00 77.12 121 GLN A CA 1
ATOM 969 C C . GLN A 1 121 ? 11.149 -0.568 -1.641 1.00 77.12 121 GLN A C 1
ATOM 971 O O . GLN A 1 121 ? 10.417 -1.213 -0.888 1.00 77.12 121 GLN A O 1
ATOM 976 N N . THR A 1 122 ? 11.792 -1.098 -2.681 1.00 70.56 122 THR A N 1
ATOM 977 C CA . THR A 1 122 ? 11.696 -2.518 -3.008 1.00 70.56 122 THR A CA 1
ATOM 978 C C . THR A 1 122 ? 12.360 -3.377 -1.942 1.00 70.56 122 THR A C 1
ATOM 980 O O . THR A 1 122 ? 11.738 -4.325 -1.476 1.00 70.56 122 THR A O 1
ATOM 983 N N . ASP A 1 123 ? 13.560 -3.007 -1.496 1.00 71.31 123 ASP A N 1
ATOM 984 C CA . ASP A 1 123 ? 14.404 -3.880 -0.669 1.00 71.31 123 ASP A CA 1
ATOM 985 C C . ASP A 1 123 ? 14.079 -3.808 0.830 1.00 71.31 123 ASP A C 1
ATOM 987 O O . ASP A 1 123 ? 14.455 -4.695 1.589 1.00 71.31 123 ASP A O 1
ATOM 991 N N . PHE A 1 124 ? 13.418 -2.737 1.284 1.00 76.94 124 PHE A N 1
ATOM 992 C CA . PHE A 1 124 ? 13.131 -2.532 2.708 1.00 76.94 124 PHE A CA 1
ATOM 993 C C . PHE A 1 124 ? 11.668 -2.197 2.981 1.00 76.94 124 PHE A C 1
ATOM 995 O O . PHE A 1 124 ? 11.067 -2.776 3.886 1.00 76.94 124 PHE A O 1
ATOM 1002 N N . PHE A 1 125 ? 11.071 -1.247 2.253 1.00 78.81 125 PHE A N 1
ATOM 1003 C CA . PHE A 1 125 ? 9.724 -0.774 2.606 1.00 78.81 125 PHE A CA 1
ATOM 1004 C C . PHE A 1 125 ? 8.620 -1.772 2.272 1.00 78.81 125 PHE A C 1
ATOM 1006 O O . PHE A 1 125 ? 7.635 -1.826 3.009 1.00 78.81 125 PHE A O 1
ATOM 1013 N N . LEU A 1 126 ? 8.776 -2.569 1.214 1.00 73.75 126 LEU A N 1
ATOM 1014 C CA . LEU A 1 126 ? 7.866 -3.685 0.952 1.00 73.75 126 LEU A CA 1
ATOM 1015 C C . LEU A 1 126 ? 8.000 -4.772 2.022 1.00 73.75 126 LEU A C 1
ATOM 1017 O O . LEU A 1 126 ? 6.984 -5.254 2.513 1.00 73.75 126 LEU A O 1
ATOM 1021 N N . ASP A 1 127 ? 9.219 -5.083 2.461 1.00 76.06 127 ASP A N 1
ATOM 1022 C CA . ASP A 1 127 ? 9.451 -6.137 3.454 1.00 76.06 127 ASP A CA 1
ATOM 1023 C C . ASP A 1 127 ? 9.038 -5.744 4.878 1.00 76.06 127 ASP A C 1
ATOM 1025 O O . ASP A 1 127 ? 8.695 -6.596 5.704 1.00 76.06 127 ASP A O 1
ATOM 1029 N N . LEU A 1 128 ? 8.977 -4.442 5.164 1.00 80.00 128 LEU A N 1
ATOM 1030 C CA . LEU A 1 128 ? 8.517 -3.911 6.445 1.00 80.00 128 LEU A CA 1
ATOM 1031 C C . LEU A 1 128 ? 7.085 -4.364 6.788 1.00 80.00 128 LEU A C 1
ATOM 1033 O O . LEU A 1 128 ? 6.740 -4.462 7.967 1.00 80.00 128 LEU A O 1
ATOM 1037 N N . ILE A 1 129 ? 6.254 -4.698 5.793 1.00 77.62 129 ILE A N 1
ATOM 1038 C CA . ILE A 1 129 ? 4.907 -5.228 6.039 1.00 77.62 129 ILE A CA 1
ATOM 1039 C C . ILE A 1 129 ? 4.936 -6.572 6.776 1.00 77.62 129 ILE A C 1
ATOM 1041 O O . ILE A 1 129 ? 4.077 -6.828 7.621 1.00 77.62 129 ILE A O 1
ATOM 1045 N N . TYR A 1 130 ? 5.937 -7.418 6.519 1.00 78.12 130 TYR A N 1
ATOM 1046 C CA . TYR A 1 130 ? 6.035 -8.736 7.148 1.00 78.12 130 TYR A CA 1
ATOM 1047 C C . TYR A 1 130 ? 6.326 -8.629 8.645 1.00 78.12 130 TYR A C 1
ATOM 1049 O O . TYR A 1 130 ? 5.978 -9.530 9.408 1.00 78.12 130 TYR A O 1
ATOM 1057 N N . VAL A 1 131 ? 6.864 -7.493 9.100 1.00 79.50 131 VAL A N 1
ATOM 1058 C CA . VAL A 1 131 ? 7.013 -7.200 10.529 1.00 79.50 131 VAL A CA 1
ATOM 1059 C C . VAL A 1 131 ? 5.647 -7.136 11.219 1.00 79.50 131 VAL A C 1
ATOM 1061 O O . VAL A 1 131 ? 5.526 -7.558 12.366 1.00 79.50 131 VAL A O 1
ATOM 1064 N N . VAL A 1 132 ? 4.585 -6.699 10.532 1.00 80.25 132 VAL A N 1
ATOM 1065 C CA . VAL A 1 132 ? 3.222 -6.683 11.095 1.00 80.25 132 VAL A CA 1
ATOM 1066 C C . VAL A 1 132 ? 2.747 -8.101 11.430 1.00 80.25 132 VAL A C 1
ATOM 1068 O O . VAL A 1 132 ? 2.100 -8.293 12.460 1.00 80.25 132 VAL A O 1
ATOM 1071 N N . CYS A 1 133 ? 3.123 -9.103 10.627 1.00 78.19 133 CYS A N 1
ATOM 1072 C CA . CYS A 1 133 ? 2.800 -10.514 10.869 1.00 78.19 133 CYS A CA 1
ATOM 1073 C C . CYS A 1 133 ? 3.391 -11.052 12.181 1.00 78.19 133 CYS A C 1
ATOM 1075 O O . CYS A 1 133 ? 2.788 -11.928 12.794 1.00 78.19 133 CYS A O 1
ATOM 1077 N N . LEU A 1 134 ? 4.518 -10.508 12.658 1.00 79.25 134 LEU A N 1
ATOM 1078 C CA . LEU A 1 134 ? 5.105 -10.889 13.951 1.00 79.25 134 LEU A CA 1
ATOM 1079 C C . LEU A 1 134 ? 4.286 -10.388 15.150 1.00 79.25 134 LEU A C 1
ATOM 1081 O O . LEU A 1 134 ? 4.318 -11.000 16.214 1.00 79.25 134 LEU A O 1
ATOM 1085 N N . PHE A 1 135 ? 3.557 -9.282 14.989 1.00 73.88 135 PHE A N 1
ATOM 1086 C CA . PHE A 1 135 ? 2.746 -8.674 16.051 1.00 73.88 135 PHE A CA 1
ATOM 1087 C C . PHE A 1 135 ? 1.275 -9.104 16.016 1.00 73.88 135 PHE A C 1
ATOM 1089 O O . PHE A 1 135 ? 0.497 -8.719 16.895 1.00 73.88 135 PHE A O 1
ATOM 1096 N N . LEU A 1 136 ? 0.881 -9.895 15.016 1.00 71.50 136 LEU A N 1
ATOM 1097 C CA . LEU A 1 136 ? -0.431 -10.523 14.975 1.00 71.50 136 LEU A CA 1
ATOM 1098 C C . LEU A 1 136 ? -0.491 -11.635 16.039 1.00 71.50 136 LEU A C 1
ATOM 1100 O O . LEU A 1 136 ? 0.404 -12.478 16.095 1.00 71.50 136 LEU A O 1
ATOM 1104 N N . PRO A 1 137 ? -1.513 -11.635 16.916 1.00 66.00 137 PRO A N 1
ATOM 1105 C CA . PRO A 1 137 ? -1.678 -12.701 17.894 1.00 66.00 137 PRO A CA 1
ATOM 1106 C C . PRO A 1 137 ? -1.971 -14.019 17.160 1.00 66.00 137 PRO A C 1
ATOM 1108 O O . PRO A 1 137 ? -2.965 -14.095 16.438 1.00 66.00 137 PRO A O 1
ATOM 1111 N N . TRP A 1 138 ? -1.083 -15.004 17.334 1.00 51.03 138 TRP A N 1
ATOM 1112 C CA . TRP A 1 138 ? -1.265 -16.395 16.903 1.00 51.03 138 TRP A CA 1
ATOM 1113 C C . TRP A 1 138 ? -2.330 -17.103 17.745 1.00 51.03 138 TRP A C 1
ATOM 1115 O O . TRP A 1 138 ? -2.393 -16.832 18.970 1.00 51.03 138 TRP A O 1
#

Secondary structure (DSSP, 8-state):
-HHHHHHHHSS---STT--TTSSSTTSS-HHHHH-HHHHHHIIIIIIIHHHHHHHHHHHHHHHHHHHHHHHH--HHHHHHHHHHHHHHHHHHHHHHHHHHHHHHHHHHHHHT-TTTTHHHIIIIITTHHHHHHHHS--

Solvent-accessible surface area (backbone atoms only — not comparable to full-atom values): 8061 Å² total; per-residue (Å²): 110,73,66,54,56,50,50,64,72,69,45,86,70,90,70,85,80,69,64,86,84,52,99,42,92,73,77,66,54,60,45,52,76,72,32,66,66,58,31,49,47,44,48,48,57,70,51,42,43,58,50,52,52,49,54,52,50,49,54,52,49,54,52,49,51,55,51,48,61,70,70,57,84,57,74,76,69,43,60,61,55,47,50,57,49,52,51,53,50,49,56,50,50,48,51,48,61,34,45,45,61,38,52,55,40,52,50,45,23,72,75,73,38,72,70,51,60,46,67,56,36,63,75,43,33,60,55,41,48,59,57,50,64,74,73,51,87,129

pLDDT: mean 75.22, std 7.1, range [51.03, 86.56]

Foldseek 3Di:
DVLCVCQQVVPDDPVPPFDPVDPDGCLDRPCLVPPVPVVVCCCCPVPVPVLVVLVVVLVVLVVCLVVCVVPPVDDPVCVVVVVVSVLSNVLSVLVCVLQVVLVVQVVVLVVPNVPRCPVVSSPPSVCSNVVSVVVPDD

Mean predicted aligned error: 9.97 Å

Radius of gyration: 19.65 Å; Cα contacts (8 Å, |Δi|>4): 68; chains: 1; bounding box: 45×30×55 Å